Protein AF-A0A165EH84-F1 (afdb_monomer)

Organism: NCBI:txid1314785

pLDDT: mean 89.78, std 10.57, range [34.78, 98.5]

Sequence (155 aa):
MNCFIPTSHITTIRRGGSPYGEVVGSFEMGIATKKSAVTMAGRERLMDVVLNKAGNKANRVWQWKWHNNRELHLSWHCDSPVKYCYLAAQAGTPNASLLASFTPQPLAPRADGLPSPPSSLKVFPDGQWLFDDIVISTLILERKRLTPDPRRLFN

Structure (mmCIF, N/CA/C/O backbone):
data_AF-A0A165EH84-F1
#
_entry.id   AF-A0A165EH84-F1
#
loop_
_atom_site.group_PDB
_atom_site.id
_atom_site.type_symbol
_atom_site.label_atom_id
_atom_site.label_alt_id
_atom_site.label_comp_id
_atom_site.label_asym_id
_atom_site.label_entity_id
_atom_site.label_seq_id
_atom_site.pdbx_PDB_ins_code
_atom_site.Cartn_x
_atom_site.Cartn_y
_atom_site.Cartn_z
_atom_site.occupancy
_atom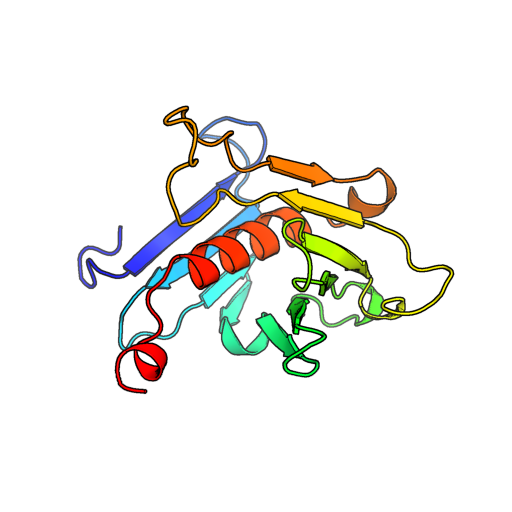_site.B_iso_or_equiv
_atom_site.auth_seq_id
_atom_site.auth_comp_id
_atom_site.auth_asym_id
_atom_site.auth_atom_id
_atom_site.pdbx_PDB_model_num
ATOM 1 N N . MET A 1 1 ? -14.152 7.714 11.080 1.00 74.12 1 MET A N 1
ATOM 2 C CA . MET A 1 1 ? -13.358 7.952 12.309 1.00 74.12 1 MET A CA 1
ATOM 3 C C . MET A 1 1 ? -13.817 6.956 13.360 1.00 74.12 1 MET A C 1
ATOM 5 O O . MET A 1 1 ? -15.013 6.696 13.401 1.00 74.12 1 MET A O 1
ATOM 9 N N . ASN A 1 2 ? -12.915 6.377 14.157 1.00 81.75 2 ASN A N 1
ATOM 10 C CA . ASN A 1 2 ? -13.328 5.563 15.301 1.00 81.75 2 ASN A CA 1
ATOM 11 C C . ASN A 1 2 ? -13.686 6.518 16.452 1.00 81.75 2 ASN A C 1
ATOM 13 O O . ASN A 1 2 ? -12.805 7.160 17.014 1.00 81.75 2 ASN A O 1
ATOM 17 N N . CYS A 1 3 ? -14.974 6.664 16.769 1.00 87.12 3 CYS A N 1
ATOM 18 C CA . CYS A 1 3 ? -15.430 7.616 17.789 1.00 87.12 3 CYS A CA 1
ATOM 19 C C . CYS A 1 3 ? -14.983 7.248 19.214 1.00 87.12 3 CYS A C 1
ATOM 21 O O . CYS A 1 3 ? -14.925 8.124 20.070 1.00 87.12 3 CYS A O 1
ATOM 23 N N . PHE A 1 4 ? -14.609 5.989 19.455 1.00 89.75 4 PHE A N 1
ATOM 24 C CA . PHE A 1 4 ? -14.076 5.527 20.740 1.00 89.75 4 PHE A CA 1
ATOM 25 C C . PHE A 1 4 ? -12.554 5.650 20.827 1.00 89.75 4 PHE A C 1
ATOM 27 O O . PHE A 1 4 ? -11.986 5.629 21.915 1.00 89.75 4 PHE A O 1
ATOM 34 N N . ILE A 1 5 ? -11.882 5.772 19.679 1.00 89.38 5 ILE A N 1
ATOM 35 C CA . ILE A 1 5 ? -10.432 5.921 19.582 1.00 89.38 5 ILE A CA 1
ATOM 36 C C . ILE A 1 5 ? -10.150 7.033 18.564 1.00 89.38 5 ILE A C 1
ATOM 38 O O . ILE A 1 5 ? -9.853 6.734 17.407 1.00 89.38 5 ILE A O 1
ATOM 42 N N . PRO A 1 6 ? -10.230 8.318 18.956 1.00 88.19 6 PRO A N 1
ATOM 43 C CA . PRO A 1 6 ? -10.105 9.443 18.022 1.00 88.19 6 PRO A CA 1
ATOM 44 C C . PRO A 1 6 ? -8.764 9.488 17.274 1.00 88.19 6 PRO A C 1
ATOM 46 O O . PRO A 1 6 ? -8.668 10.011 16.166 1.00 88.19 6 PRO A O 1
ATOM 49 N N . THR A 1 7 ? -7.722 8.893 17.856 1.00 88.69 7 THR A N 1
ATOM 50 C CA . THR A 1 7 ? -6.400 8.732 17.238 1.00 88.69 7 THR A CA 1
ATOM 51 C C . THR A 1 7 ? -6.357 7.622 16.180 1.00 88.69 7 THR A C 1
ATOM 53 O O . THR A 1 7 ? -5.351 7.485 15.482 1.00 88.69 7 THR A O 1
ATOM 56 N N . SER A 1 8 ? -7.434 6.844 16.026 1.00 90.12 8 SER A N 1
ATOM 57 C CA . SER A 1 8 ? -7.605 5.767 15.052 1.00 90.12 8 SER A CA 1
ATOM 58 C C . SER A 1 8 ? -8.562 6.166 13.935 1.00 90.12 8 SER A C 1
ATOM 60 O O . SER A 1 8 ? -9.672 6.661 14.154 1.00 90.12 8 SER A O 1
ATOM 62 N N . HIS A 1 9 ? -8.128 5.934 12.698 1.00 91.25 9 HIS A N 1
ATOM 63 C CA . HIS A 1 9 ? -8.961 6.169 11.526 1.00 91.25 9 HIS A CA 1
ATOM 64 C C . HIS A 1 9 ? -9.059 4.902 10.697 1.00 91.25 9 HIS A C 1
ATOM 66 O O . HIS A 1 9 ? -8.075 4.184 10.513 1.00 91.25 9 HIS A O 1
ATOM 72 N N . ILE A 1 10 ? -10.263 4.689 10.178 1.00 93.81 10 ILE A N 1
ATOM 73 C CA . ILE A 1 10 ? -10.577 3.650 9.210 1.00 93.81 10 ILE A CA 1
ATOM 74 C C . ILE A 1 10 ? -10.575 4.316 7.839 1.00 93.81 10 ILE A C 1
ATOM 76 O O . ILE A 1 10 ? -11.323 5.272 7.619 1.00 93.81 10 ILE A O 1
ATOM 80 N N . THR A 1 11 ? -9.732 3.816 6.946 1.00 94.62 11 THR A N 1
ATOM 81 C CA . THR A 1 11 ? -9.691 4.219 5.541 1.00 94.62 11 THR A CA 1
ATOM 82 C C . THR A 1 11 ? -10.335 3.119 4.716 1.00 94.62 11 THR A C 1
ATOM 84 O O . THR A 1 11 ? -9.871 1.983 4.764 1.00 94.62 11 THR A O 1
ATOM 87 N N . THR A 1 12 ? -11.372 3.448 3.948 1.00 94.81 12 THR A N 1
ATOM 88 C CA . THR A 1 12 ? -12.044 2.517 3.029 1.00 94.81 12 THR A CA 1
ATOM 89 C C . THR A 1 12 ? -11.692 2.882 1.592 1.00 94.81 12 THR A C 1
ATOM 91 O O . THR A 1 12 ? -11.878 4.028 1.188 1.00 94.81 12 THR A O 1
ATOM 94 N N . ILE A 1 13 ? -11.199 1.912 0.823 1.00 94.31 13 ILE A N 1
ATOM 95 C CA . ILE A 1 13 ? -10.857 2.060 -0.592 1.00 94.31 13 ILE A CA 1
ATOM 96 C C . ILE A 1 13 ? -12.007 1.507 -1.442 1.00 94.31 13 ILE A C 1
ATOM 98 O O . ILE A 1 13 ? -12.450 0.372 -1.240 1.00 94.31 13 ILE A O 1
ATOM 102 N N . ARG A 1 14 ? -12.477 2.307 -2.407 1.00 93.38 14 ARG A N 1
ATOM 103 C CA . ARG A 1 14 ? -13.533 1.945 -3.365 1.00 93.38 14 ARG A CA 1
ATOM 104 C C . ARG A 1 14 ? -13.077 2.138 -4.813 1.00 93.38 14 ARG A C 1
ATOM 106 O O . ARG A 1 14 ? -12.326 3.069 -5.102 1.00 93.38 14 ARG A O 1
ATOM 113 N N . ARG A 1 15 ? -13.551 1.279 -5.720 1.00 90.25 15 ARG A N 1
ATOM 114 C CA . ARG A 1 15 ? -13.351 1.399 -7.179 1.00 90.25 15 ARG A CA 1
ATOM 115 C C . ARG A 1 15 ? -14.220 2.512 -7.777 1.00 90.25 15 ARG A C 1
ATOM 117 O O . ARG A 1 15 ? -15.237 2.892 -7.214 1.00 90.25 15 ARG A O 1
ATOM 124 N N . GLY A 1 16 ? -13.844 3.011 -8.955 1.00 84.25 16 GLY A N 1
ATOM 125 C CA . GLY A 1 16 ? -14.731 3.833 -9.793 1.00 84.25 16 GLY A CA 1
ATOM 126 C C . GLY A 1 16 ? -14.866 5.311 -9.411 1.00 84.25 16 GLY A C 1
ATOM 127 O O . GLY A 1 16 ? -15.817 5.949 -9.849 1.00 84.25 16 GLY A O 1
ATOM 128 N N . GLY A 1 17 ? -13.953 5.862 -8.599 1.00 79.94 17 GLY A N 1
ATOM 129 C CA . GLY A 1 17 ? -13.862 7.308 -8.326 1.00 79.94 17 GLY A CA 1
ATOM 130 C C . GLY A 1 17 ? -15.071 7.930 -7.615 1.00 79.94 17 GLY A C 1
ATOM 131 O O . GLY A 1 17 ? -15.125 9.145 -7.454 1.00 79.94 17 GLY A O 1
ATOM 132 N N . SER A 1 18 ? -16.035 7.116 -7.182 1.00 88.00 18 SER A N 1
ATOM 133 C CA . SER A 1 18 ? -17.267 7.551 -6.531 1.00 88.00 18 SER A CA 1
ATOM 134 C C . SER A 1 18 ? -17.415 6.889 -5.159 1.00 88.00 18 SER A C 1
ATOM 136 O O . SER A 1 18 ? -16.906 5.784 -4.938 1.00 88.00 18 SER A O 1
ATOM 138 N N . PRO A 1 19 ? -18.155 7.512 -4.226 1.00 84.69 19 PRO A N 1
ATOM 139 C CA . PRO A 1 19 ? -18.415 6.915 -2.918 1.00 84.69 19 PRO A CA 1
ATOM 140 C C . PRO A 1 19 ? -19.298 5.660 -2.989 1.00 84.69 19 PRO A C 1
ATOM 142 O O . PRO A 1 19 ? -19.385 4.931 -2.005 1.00 84.69 19 PRO A O 1
ATOM 145 N N . TYR A 1 20 ? -19.934 5.389 -4.132 1.00 89.75 20 TYR A N 1
ATOM 146 C CA . TYR A 1 20 ? -20.848 4.262 -4.325 1.00 89.75 20 TYR A CA 1
ATOM 147 C C . TYR A 1 20 ? -20.200 3.049 -4.995 1.00 89.75 20 TYR A C 1
ATOM 149 O O . TYR A 1 20 ? -20.828 1.996 -5.066 1.00 89.75 20 TYR A O 1
ATOM 157 N N . GLY A 1 21 ? -18.952 3.157 -5.454 1.00 89.12 21 GLY A N 1
ATOM 158 C CA . GLY A 1 21 ? -18.278 2.053 -6.133 1.00 89.12 21 GLY A CA 1
ATOM 159 C C . GLY A 1 21 ? -17.913 0.886 -5.215 1.00 89.12 21 GLY A C 1
ATOM 160 O O . GLY A 1 21 ? -17.944 1.006 -3.991 1.00 89.12 21 GLY A O 1
ATOM 161 N N . GLU A 1 22 ? -17.566 -0.254 -5.804 1.00 90.69 22 GLU A N 1
ATOM 162 C CA . GLU A 1 22 ? -17.245 -1.491 -5.083 1.00 90.69 22 GLU A CA 1
ATOM 163 C C . GLU A 1 22 ? -16.152 -1.284 -4.023 1.00 90.69 22 GLU A C 1
ATOM 165 O O . GLU A 1 22 ? -15.128 -0.650 -4.289 1.00 90.69 22 GLU A O 1
ATOM 170 N N . VAL A 1 23 ? -16.363 -1.827 -2.820 1.00 92.25 23 VAL A N 1
ATOM 171 C CA . VAL A 1 23 ? -15.363 -1.798 -1.746 1.00 92.25 23 VAL A CA 1
ATOM 172 C C . VAL A 1 23 ? -14.278 -2.824 -2.039 1.00 92.25 23 VAL A C 1
ATOM 174 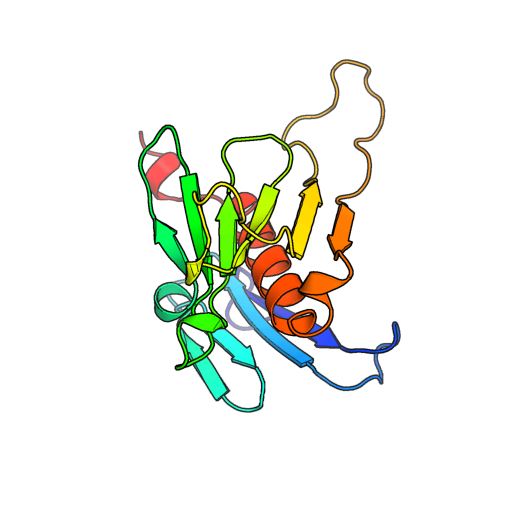O O . VAL A 1 23 ? -14.537 -4.021 -2.074 1.00 92.25 23 VAL A O 1
ATOM 177 N N . VAL A 1 24 ? -13.050 -2.340 -2.177 1.00 93.50 24 VAL A N 1
ATOM 178 C CA . VAL A 1 24 ? -11.871 -3.163 -2.472 1.00 93.50 24 VAL A CA 1
ATOM 179 C C . VAL A 1 24 ? -11.207 -3.650 -1.187 1.00 93.50 24 VAL A C 1
ATOM 181 O O . VAL A 1 24 ? -10.735 -4.781 -1.073 1.00 93.50 24 VAL A O 1
ATOM 184 N N . GLY A 1 25 ? -11.188 -2.776 -0.187 1.00 95.69 25 GLY A N 1
ATOM 185 C CA . GLY A 1 25 ? -10.621 -3.069 1.111 1.00 95.69 25 GLY A CA 1
ATOM 186 C C . GLY A 1 25 ? -10.690 -1.873 2.041 1.00 95.69 25 GLY A C 1
ATOM 187 O O . GLY A 1 25 ? -11.109 -0.775 1.668 1.00 95.69 25 GLY A O 1
ATOM 188 N N . SER A 1 26 ? -10.270 -2.091 3.272 1.00 96.88 26 SER A N 1
ATOM 189 C CA . SER A 1 26 ? -10.151 -1.054 4.281 1.00 96.88 26 SER A CA 1
ATOM 190 C C . SER A 1 26 ? -9.001 -1.360 5.223 1.00 96.88 26 SER A C 1
ATOM 192 O O . SER A 1 26 ? -8.536 -2.492 5.318 1.00 96.88 26 SER A O 1
ATOM 194 N N . PHE A 1 27 ? -8.514 -0.351 5.929 1.00 96.88 27 PHE A N 1
ATOM 195 C CA . PHE A 1 27 ? -7.565 -0.560 7.013 1.00 96.88 27 PHE A CA 1
ATOM 196 C C . PHE A 1 27 ? -7.830 0.412 8.154 1.00 96.88 27 PHE A C 1
ATOM 198 O O . PHE A 1 27 ? -8.237 1.555 7.932 1.00 96.88 27 PHE A O 1
ATOM 205 N N . GLU A 1 28 ? -7.576 -0.040 9.378 1.00 95.19 28 GLU A N 1
ATOM 206 C CA . GLU A 1 28 ? -7.643 0.779 10.584 1.00 95.19 28 GLU A CA 1
ATOM 207 C C . GLU A 1 28 ? -6.240 0.952 11.167 1.00 95.19 28 GLU A C 1
ATOM 209 O O . GLU A 1 28 ? -5.531 -0.022 11.431 1.00 95.19 28 GLU A O 1
ATOM 214 N N . MET A 1 29 ? -5.835 2.207 11.364 1.00 92.94 29 MET A N 1
ATOM 215 C CA . MET A 1 29 ? -4.529 2.562 11.918 1.00 92.94 29 MET A CA 1
ATOM 216 C C . MET A 1 29 ? -4.617 3.832 12.762 1.00 92.94 29 MET A C 1
ATOM 218 O O . MET A 1 29 ? -5.271 4.812 12.379 1.00 92.94 29 MET A O 1
ATOM 222 N N . GLY A 1 30 ? -3.862 3.861 13.857 1.00 88.56 30 GLY A N 1
ATOM 223 C CA . GLY A 1 30 ? -3.806 5.005 14.754 1.00 88.56 30 GLY A CA 1
ATOM 224 C C . GLY A 1 30 ? -2.747 4.885 15.835 1.00 88.56 30 GLY A C 1
ATOM 225 O O . GLY A 1 30 ? -2.096 3.851 15.977 1.00 88.56 30 GLY A O 1
ATOM 226 N N . ILE A 1 31 ? -2.610 5.953 16.618 1.00 86.75 31 ILE A N 1
ATOM 227 C CA . ILE A 1 31 ? -1.808 5.961 17.846 1.00 86.75 31 ILE A CA 1
ATOM 228 C C . ILE A 1 31 ? -2.702 5.427 18.969 1.00 86.75 31 ILE A C 1
ATOM 230 O O . ILE A 1 31 ? -3.362 6.192 19.671 1.00 86.75 31 ILE A O 1
ATOM 234 N N . ALA A 1 32 ? -2.808 4.104 19.066 1.00 85.12 32 ALA A N 1
ATOM 235 C CA . ALA A 1 32 ? -3.707 3.429 19.995 1.00 85.12 32 ALA A CA 1
ATOM 236 C C . ALA A 1 32 ? -3.134 2.083 20.453 1.00 85.12 32 ALA A C 1
ATOM 238 O O . ALA A 1 32 ? -2.281 1.498 19.789 1.00 85.12 32 ALA A O 1
ATOM 239 N N . THR A 1 33 ? -3.643 1.568 21.575 1.00 85.12 33 THR A N 1
ATOM 240 C CA . THR A 1 33 ? -3.354 0.204 22.051 1.00 85.12 33 THR A CA 1
ATOM 241 C C . THR A 1 33 ? -3.955 -0.865 21.139 1.00 85.12 33 THR A C 1
ATOM 243 O O . THR A 1 33 ? -3.385 -1.947 20.997 1.00 85.12 33 THR A O 1
ATOM 246 N N . LYS A 1 34 ? -5.088 -0.564 20.488 1.00 88.00 34 LYS A N 1
ATOM 247 C CA . LYS A 1 34 ? -5.693 -1.433 19.474 1.00 88.00 34 LYS A CA 1
ATOM 248 C C . LYS A 1 34 ? -4.708 -1.642 18.321 1.00 88.00 34 LYS A C 1
ATOM 250 O O . LYS A 1 34 ? -4.225 -0.682 17.721 1.00 88.00 34 LYS A O 1
ATOM 255 N N . LYS A 1 35 ? -4.439 -2.907 17.986 1.00 92.31 35 LYS A N 1
ATOM 256 C CA . LYS A 1 35 ? -3.576 -3.257 16.853 1.00 92.31 35 LYS A CA 1
ATOM 257 C C . LYS A 1 35 ? -4.199 -2.798 15.536 1.00 92.31 35 LYS A C 1
ATOM 259 O O . LYS A 1 35 ? -5.404 -2.908 15.335 1.00 92.31 35 LYS A O 1
ATOM 264 N N . SER A 1 36 ? -3.350 -2.316 14.632 1.00 94.94 36 SER A N 1
ATOM 265 C CA . SER A 1 36 ? -3.761 -1.982 13.269 1.00 94.94 36 SER A CA 1
ATOM 266 C C . SER A 1 36 ? -4.114 -3.239 12.474 1.00 94.94 36 SER A C 1
ATOM 268 O O . SER A 1 36 ? -3.446 -4.268 12.612 1.00 94.94 36 SER A O 1
ATOM 270 N N . ALA A 1 37 ? -5.113 -3.131 11.604 1.00 97.00 37 ALA A N 1
ATOM 271 C CA . ALA A 1 37 ? -5.610 -4.237 10.790 1.00 97.00 37 ALA A CA 1
ATOM 272 C C . ALA A 1 37 ? -5.936 -3.781 9.363 1.00 97.00 37 ALA A C 1
ATOM 274 O O . ALA A 1 37 ? -6.171 -2.594 9.119 1.00 97.00 37 ALA A O 1
ATOM 275 N N . VAL A 1 38 ? -5.933 -4.734 8.432 1.00 97.88 38 VAL A N 1
ATOM 276 C CA . VAL A 1 38 ? -6.346 -4.560 7.036 1.00 97.88 38 VAL A CA 1
ATOM 277 C C . VAL A 1 38 ? -7.397 -5.602 6.692 1.00 97.88 38 VAL A C 1
ATOM 279 O O . VAL A 1 38 ? -7.236 -6.776 7.024 1.00 97.88 38 VAL A O 1
ATOM 282 N N . THR A 1 39 ? -8.418 -5.178 5.963 1.00 97.69 39 THR A N 1
ATOM 283 C CA . THR A 1 39 ? -9.488 -6.018 5.445 1.00 97.69 39 THR A CA 1
ATOM 284 C C . THR A 1 39 ? -9.508 -5.939 3.925 1.00 97.69 39 THR A C 1
ATOM 286 O O . THR A 1 39 ? -9.665 -4.857 3.366 1.00 97.69 39 THR A O 1
ATOM 289 N N . MET A 1 40 ? -9.377 -7.074 3.242 1.00 95.75 40 MET A N 1
ATOM 290 C CA . MET A 1 40 ? -9.556 -7.193 1.786 1.00 95.75 40 MET A CA 1
ATOM 291 C C . MET A 1 40 ? -10.256 -8.512 1.469 1.00 95.75 40 MET A C 1
ATOM 293 O O . MET A 1 40 ? -10.081 -9.495 2.191 1.00 95.75 40 MET A O 1
ATOM 297 N N . ALA A 1 41 ? -11.052 -8.550 0.398 1.00 90.00 41 ALA A N 1
ATOM 298 C CA . ALA A 1 41 ? -11.758 -9.762 -0.042 1.00 90.00 41 ALA A CA 1
ATOM 299 C C . ALA A 1 41 ? -12.496 -10.504 1.103 1.00 90.00 41 ALA A C 1
ATOM 301 O O . ALA A 1 41 ? -12.434 -11.729 1.218 1.00 90.00 41 ALA A O 1
ATOM 302 N N . GLY A 1 42 ? -13.131 -9.749 2.008 1.00 91.12 42 GLY A N 1
ATOM 303 C CA . GLY A 1 42 ? -13.885 -10.286 3.149 1.00 91.12 42 GLY A CA 1
ATOM 304 C C . GLY A 1 42 ? -13.048 -10.901 4.278 1.00 91.12 42 GLY A C 1
ATOM 305 O O . GLY A 1 42 ? -13.613 -11.504 5.185 1.00 91.12 42 GLY A O 1
ATOM 306 N N . ARG A 1 43 ? -11.717 -10.772 4.252 1.00 96.00 43 ARG A N 1
ATOM 307 C CA . ARG A 1 43 ? -10.820 -11.286 5.297 1.00 96.00 43 ARG A CA 1
ATOM 308 C C . ARG A 1 43 ? -10.138 -10.133 6.004 1.00 96.00 43 ARG A C 1
ATOM 310 O O . ARG A 1 43 ? -9.640 -9.237 5.336 1.00 96.00 43 ARG A O 1
ATOM 317 N N . GLU A 1 44 ? -10.069 -10.193 7.327 1.00 97.00 44 GLU A N 1
ATOM 318 C CA . GLU A 1 44 ? -9.289 -9.266 8.148 1.00 97.00 44 GLU A CA 1
ATOM 319 C C . GLU A 1 44 ? -7.965 -9.919 8.558 1.00 97.00 44 GLU A C 1
ATOM 321 O O . GLU A 1 44 ? -7.909 -11.109 8.879 1.00 97.00 44 GLU A O 1
ATOM 326 N N . ARG A 1 45 ? -6.877 -9.147 8.529 1.00 97.56 45 ARG A N 1
ATOM 327 C CA . ARG A 1 45 ? -5.557 -9.569 9.003 1.00 97.56 45 ARG A CA 1
ATOM 328 C C . ARG A 1 45 ? -4.882 -8.446 9.774 1.00 97.56 45 ARG A C 1
ATOM 330 O O . ARG A 1 45 ? -5.045 -7.266 9.462 1.00 97.56 45 ARG A O 1
ATOM 337 N N . LEU A 1 46 ? -4.065 -8.823 10.754 1.00 97.19 46 LEU A N 1
ATOM 338 C CA . LEU A 1 46 ? -3.236 -7.862 11.474 1.00 97.19 46 LEU A CA 1
ATOM 339 C C . LEU A 1 46 ? -2.194 -7.235 10.540 1.00 97.19 46 LEU A C 1
ATOM 341 O O . LEU A 1 46 ? -1.581 -7.913 9.712 1.00 97.19 46 LEU A O 1
ATOM 345 N N . MET A 1 47 ? -1.971 -5.932 10.712 1.00 95.81 47 MET A N 1
ATOM 346 C CA . MET A 1 47 ? -1.039 -5.152 9.896 1.00 95.81 47 MET A CA 1
ATOM 347 C C . MET A 1 47 ? 0.406 -5.660 9.994 1.00 95.81 47 MET A C 1
ATOM 349 O O . MET A 1 47 ? 1.135 -5.646 9.007 1.00 95.81 47 MET A O 1
ATOM 353 N N . ASP A 1 48 ? 0.830 -6.092 11.183 1.00 93.25 48 ASP A N 1
ATOM 354 C CA . ASP A 1 48 ? 2.175 -6.624 11.440 1.00 93.25 48 ASP A CA 1
ATOM 355 C C . ASP A 1 48 ? 2.425 -7.967 10.737 1.00 93.25 48 ASP A C 1
ATOM 357 O O . ASP A 1 48 ? 3.555 -8.247 10.346 1.00 93.25 48 ASP A O 1
ATOM 361 N N . VAL A 1 49 ? 1.375 -8.755 10.498 1.00 95.06 49 VAL A N 1
ATOM 362 C CA . VAL A 1 49 ? 1.447 -10.005 9.731 1.00 95.06 49 VAL A CA 1
ATOM 363 C C . VAL A 1 49 ? 1.613 -9.724 8.238 1.00 95.06 49 VAL A C 1
ATOM 365 O O . VAL A 1 49 ? 2.440 -10.358 7.579 1.00 95.06 49 VAL A O 1
ATOM 368 N N . VAL A 1 50 ? 0.852 -8.770 7.692 1.00 96.75 50 VAL A N 1
ATOM 369 C CA . VAL A 1 50 ? 0.809 -8.521 6.239 1.00 96.75 50 VAL A CA 1
ATOM 370 C C . VAL A 1 50 ? 1.867 -7.536 5.751 1.00 96.75 50 VAL A C 1
ATOM 372 O O . VAL A 1 50 ? 2.272 -7.630 4.597 1.00 96.75 50 VAL A O 1
ATOM 375 N N . LEU A 1 51 ? 2.357 -6.620 6.592 1.00 96.12 51 LEU A N 1
ATOM 376 C CA . LEU A 1 51 ? 3.342 -5.609 6.204 1.00 96.12 51 LEU A CA 1
ATOM 377 C C . LEU A 1 51 ? 4.604 -5.693 7.067 1.00 96.12 51 LEU A C 1
ATOM 379 O O . LEU A 1 51 ? 4.691 -5.132 8.164 1.00 96.12 51 LEU A O 1
ATOM 383 N N . ASN A 1 52 ? 5.631 -6.330 6.512 1.00 93.44 52 ASN A N 1
ATOM 384 C CA . ASN A 1 52 ? 6.876 -6.612 7.216 1.00 93.44 52 ASN A CA 1
ATOM 385 C C . ASN A 1 52 ? 8.005 -5.704 6.744 1.00 93.44 52 ASN A C 1
ATOM 387 O O . ASN A 1 52 ? 8.189 -5.492 5.546 1.00 93.44 52 ASN A O 1
ATOM 391 N N . LYS A 1 53 ? 8.800 -5.198 7.687 1.00 90.69 53 LYS A N 1
ATOM 392 C CA . LYS A 1 53 ? 10.041 -4.499 7.353 1.00 90.69 53 LYS A CA 1
ATOM 393 C C . LYS A 1 53 ? 11.131 -5.534 7.100 1.00 90.69 53 LYS A C 1
ATOM 395 O O . LYS A 1 53 ? 11.346 -6.406 7.935 1.00 90.69 53 LYS A O 1
ATOM 400 N N . ALA A 1 54 ? 11.826 -5.407 5.982 1.00 85.94 54 ALA A N 1
ATOM 401 C CA . ALA A 1 54 ? 12.964 -6.230 5.608 1.00 85.94 54 ALA A CA 1
ATOM 402 C C . ALA A 1 54 ? 14.170 -5.348 5.242 1.00 85.94 54 ALA A C 1
ATOM 404 O O . ALA A 1 54 ? 14.063 -4.122 5.119 1.00 85.94 54 ALA A O 1
ATOM 405 N N . GLY A 1 55 ? 15.325 -5.991 5.074 1.00 78.81 55 GLY A N 1
ATOM 406 C CA . GLY A 1 55 ? 16.577 -5.323 4.728 1.00 78.81 55 GLY A CA 1
ATOM 407 C C . GLY A 1 55 ? 17.240 -4.596 5.902 1.00 78.81 55 GLY A C 1
ATOM 408 O O . GLY A 1 55 ? 16.860 -4.755 7.064 1.00 78.81 55 GLY A O 1
ATOM 409 N N . ASN A 1 56 ? 18.279 -3.819 5.599 1.00 76.88 56 ASN A N 1
ATOM 410 C CA . ASN A 1 56 ? 19.109 -3.124 6.587 1.00 76.88 56 ASN A CA 1
ATOM 411 C C . ASN A 1 56 ? 18.851 -1.600 6.570 1.00 76.88 56 ASN A C 1
ATOM 413 O O . ASN A 1 56 ? 17.904 -1.113 5.949 1.00 76.88 56 ASN A O 1
ATOM 417 N N . LYS A 1 57 ? 19.658 -0.814 7.301 1.00 71.00 57 LYS A N 1
ATOM 418 C CA . LYS A 1 57 ? 19.480 0.651 7.365 1.00 71.00 57 LYS A CA 1
ATOM 419 C C . LYS A 1 57 ? 19.623 1.337 5.997 1.00 71.00 57 LYS A C 1
ATOM 421 O O . LYS A 1 57 ? 18.937 2.344 5.806 1.00 71.00 57 LYS A O 1
ATOM 426 N N . ALA A 1 58 ? 20.466 0.797 5.112 1.00 73.12 58 ALA A N 1
ATOM 427 C CA . ALA A 1 58 ? 20.738 1.311 3.770 1.00 73.12 58 ALA A CA 1
ATOM 428 C C . ALA A 1 58 ? 19.682 0.853 2.748 1.00 73.12 58 ALA A C 1
ATOM 430 O O . ALA A 1 58 ? 19.192 1.665 1.976 1.00 73.12 58 ALA A O 1
ATOM 431 N N . ASN A 1 59 ? 19.243 -0.405 2.830 1.00 80.25 59 ASN A N 1
ATOM 432 C CA . ASN A 1 59 ? 18.270 -1.007 1.919 1.00 80.25 59 ASN A CA 1
ATOM 433 C C . ASN A 1 59 ? 16.955 -1.251 2.656 1.00 80.25 59 ASN A C 1
ATOM 435 O O . ASN A 1 59 ? 16.669 -2.363 3.107 1.00 80.25 59 ASN A O 1
ATOM 439 N N . ARG A 1 60 ? 16.167 -0.187 2.832 1.00 87.38 60 ARG A N 1
ATOM 440 C CA . ARG A 1 60 ? 14.881 -0.270 3.534 1.00 87.38 60 ARG A CA 1
ATOM 441 C C . ARG A 1 60 ? 13.821 -0.821 2.594 1.00 87.38 60 ARG A C 1
ATOM 443 O O . ARG A 1 60 ? 13.353 -0.105 1.713 1.00 87.38 60 ARG A O 1
ATOM 450 N N . VAL A 1 61 ? 13.405 -2.056 2.847 1.00 92.88 61 VAL A N 1
ATOM 451 C CA . VAL A 1 61 ? 12.378 -2.738 2.060 1.00 92.88 61 VAL A CA 1
ATOM 452 C C . VAL A 1 61 ? 11.156 -3.015 2.928 1.00 92.88 61 VAL A C 1
ATOM 454 O O . VAL A 1 61 ? 11.276 -3.409 4.089 1.00 92.88 61 VAL A O 1
ATOM 457 N N . TRP A 1 62 ? 9.967 -2.822 2.372 1.00 95.06 62 TRP A N 1
ATOM 458 C CA . TRP A 1 62 ? 8.713 -3.265 2.973 1.00 95.06 62 TRP A CA 1
ATOM 459 C C . TRP A 1 62 ? 8.093 -4.371 2.133 1.00 95.06 62 TRP A C 1
ATOM 461 O O . TRP A 1 62 ? 7.893 -4.204 0.937 1.00 95.06 62 TRP A O 1
ATOM 471 N N . GLN A 1 63 ? 7.773 -5.496 2.762 1.00 95.69 63 GLN A N 1
ATOM 472 C CA . GLN A 1 63 ? 7.141 -6.631 2.102 1.00 95.69 63 GLN A CA 1
ATOM 473 C C . GLN A 1 63 ? 5.654 -6.673 2.433 1.00 95.69 63 GLN A C 1
ATOM 475 O O . GLN A 1 63 ? 5.286 -6.772 3.607 1.00 95.69 63 GLN A O 1
ATOM 480 N N . TRP A 1 64 ? 4.825 -6.637 1.394 1.00 97.25 64 TRP A N 1
ATOM 481 C CA . TRP A 1 64 ? 3.382 -6.834 1.468 1.00 97.25 64 TRP A CA 1
ATOM 482 C C . TRP A 1 64 ? 3.044 -8.300 1.188 1.00 97.25 64 TRP A C 1
ATOM 484 O O . TRP A 1 64 ? 3.311 -8.815 0.102 1.00 97.25 64 TRP A O 1
ATOM 494 N N . LYS A 1 65 ? 2.475 -8.975 2.186 1.00 96.38 65 LYS A N 1
ATOM 495 C CA . LYS A 1 65 ? 2.220 -10.421 2.217 1.00 96.38 65 LYS A CA 1
ATOM 496 C C . LYS A 1 65 ? 0.747 -10.702 2.491 1.00 96.38 65 LYS A C 1
ATOM 498 O O . LYS A 1 65 ? 0.384 -11.292 3.509 1.00 96.38 65 LYS A O 1
ATOM 503 N N . TRP A 1 66 ? -0.113 -10.233 1.595 1.00 96.56 66 TRP A N 1
ATOM 504 C CA . TRP A 1 66 ? -1.549 -10.475 1.705 1.00 96.56 66 TRP A CA 1
ATOM 505 C C . TRP A 1 66 ? -1.935 -11.901 1.301 1.00 96.56 66 TRP A C 1
ATOM 507 O O . TRP A 1 66 ? -2.665 -12.591 2.009 1.00 96.56 66 TRP A O 1
ATOM 517 N N . HIS A 1 67 ? -1.409 -12.373 0.177 1.00 95.25 67 HIS A N 1
ATOM 518 C CA . HIS A 1 67 ? -1.761 -13.676 -0.381 1.00 95.25 67 HIS A CA 1
ATOM 519 C C . HIS A 1 67 ? -0.973 -14.815 0.274 1.00 95.25 67 HIS A C 1
ATOM 521 O O . HIS A 1 67 ? 0.126 -14.614 0.787 1.00 95.25 67 HIS A O 1
ATOM 527 N N . ASN A 1 68 ? -1.505 -16.039 0.243 1.00 92.56 68 ASN A N 1
ATOM 528 C CA . ASN A 1 68 ? -0.738 -17.218 0.6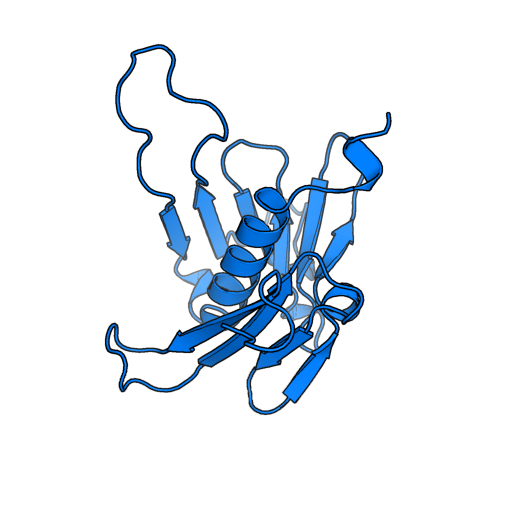75 1.00 92.56 68 ASN A CA 1
ATOM 529 C C . ASN A 1 68 ? 0.338 -17.591 -0.360 1.00 92.56 68 ASN A C 1
ATOM 531 O O . ASN A 1 68 ? 1.411 -18.067 0.004 1.00 92.56 68 ASN A O 1
ATOM 535 N N . ASN A 1 69 ? 0.061 -17.341 -1.644 1.00 93.88 69 ASN A N 1
ATOM 536 C CA . ASN A 1 69 ? 1.028 -17.513 -2.719 1.00 93.88 69 ASN A CA 1
ATOM 537 C C . ASN A 1 69 ? 2.093 -16.402 -2.654 1.00 93.88 69 ASN A C 1
ATOM 539 O O . ASN A 1 69 ? 1.768 -15.218 -2.751 1.00 93.88 69 ASN A O 1
ATOM 543 N N . ARG A 1 70 ? 3.361 -16.801 -2.499 1.00 90.00 70 ARG A N 1
ATOM 544 C CA . ARG A 1 70 ? 4.512 -15.891 -2.367 1.00 90.00 70 ARG A CA 1
ATOM 545 C C . ARG A 1 70 ? 4.833 -15.151 -3.665 1.00 90.00 70 ARG A C 1
ATOM 547 O O . ARG A 1 70 ? 5.376 -14.054 -3.597 1.00 90.00 70 ARG A O 1
ATOM 554 N N . GLU A 1 71 ? 4.432 -15.698 -4.811 1.00 90.31 71 GLU A N 1
ATOM 555 C CA . GLU A 1 71 ? 4.594 -15.054 -6.123 1.00 90.31 71 GLU A CA 1
ATOM 556 C C . GLU A 1 71 ? 3.741 -13.788 -6.271 1.00 90.31 71 GLU A C 1
ATOM 558 O O . GLU A 1 71 ? 3.986 -12.981 -7.157 1.00 90.31 71 GLU A O 1
ATOM 563 N N . LEU A 1 72 ? 2.753 -13.587 -5.393 1.00 94.19 72 LEU A N 1
ATOM 564 C CA . LEU A 1 72 ? 1.887 -12.401 -5.394 1.00 94.19 72 LEU A CA 1
ATOM 565 C C . LEU A 1 72 ? 2.303 -11.381 -4.322 1.00 94.19 72 LEU A C 1
ATOM 567 O O . LEU A 1 72 ? 1.603 -10.398 -4.086 1.00 94.19 72 LEU A O 1
ATOM 571 N N . HIS A 1 73 ? 3.394 -11.635 -3.592 1.00 95.62 73 HIS A N 1
ATOM 572 C CA . HIS A 1 73 ? 3.883 -10.708 -2.571 1.00 95.62 73 HIS A CA 1
ATOM 573 C C . HIS A 1 73 ? 4.562 -9.516 -3.240 1.00 95.62 73 HIS A C 1
ATOM 575 O O . HIS A 1 73 ? 5.282 -9.678 -4.223 1.00 95.62 73 HIS A O 1
ATOM 581 N N . LEU A 1 74 ? 4.383 -8.323 -2.673 1.00 97.31 74 LEU A N 1
ATOM 582 C CA . LEU A 1 74 ? 5.019 -7.105 -3.177 1.00 97.31 74 LEU A CA 1
ATOM 583 C C . LEU A 1 74 ? 6.228 -6.730 -2.321 1.00 97.31 74 LEU A C 1
ATOM 585 O O . LEU A 1 74 ? 6.227 -6.915 -1.101 1.00 97.31 74 LEU A O 1
ATOM 589 N N . SER A 1 75 ? 7.236 -6.144 -2.958 1.00 96.06 75 SER A N 1
ATOM 590 C CA . SER A 1 75 ? 8.417 -5.565 -2.326 1.00 96.06 75 SER A CA 1
ATOM 591 C C . SER A 1 75 ? 8.507 -4.081 -2.658 1.00 96.06 75 SER A C 1
ATOM 593 O O . SER A 1 75 ? 8.687 -3.706 -3.815 1.00 96.06 75 SER A O 1
ATOM 595 N N . TRP A 1 76 ? 8.400 -3.237 -1.636 1.00 96.69 76 TRP A N 1
ATOM 596 C CA . TRP A 1 76 ? 8.519 -1.787 -1.730 1.00 96.69 76 TRP A CA 1
ATOM 597 C C . TRP A 1 76 ? 9.900 -1.325 -1.276 1.00 96.69 76 TRP A C 1
ATOM 599 O O . TRP A 1 76 ? 10.213 -1.325 -0.084 1.00 96.69 76 TRP A O 1
ATOM 609 N N . HIS A 1 77 ? 10.707 -0.883 -2.230 1.00 94.25 77 HIS A N 1
ATOM 610 C CA . HIS A 1 77 ? 12.038 -0.327 -2.015 1.00 94.25 77 HIS A CA 1
ATOM 611 C C . HIS A 1 77 ? 11.912 1.158 -1.678 1.00 94.25 77 HIS A C 1
ATOM 613 O O . HIS A 1 77 ? 11.304 1.925 -2.427 1.00 94.25 77 HIS A O 1
ATOM 619 N N . CYS A 1 78 ? 12.403 1.548 -0.500 1.00 91.00 78 CYS A N 1
ATOM 620 C CA . CYS A 1 78 ? 12.108 2.840 0.127 1.00 91.00 78 CYS A CA 1
ATOM 621 C C . CYS A 1 78 ? 13.339 3.717 0.399 1.00 91.00 78 CYS A C 1
ATOM 623 O O . CYS A 1 78 ? 13.238 4.701 1.140 1.00 91.00 78 CYS A O 1
ATOM 625 N N . ASP A 1 79 ? 14.466 3.346 -0.186 1.00 86.69 79 ASP A N 1
ATOM 626 C CA . ASP A 1 79 ? 15.803 3.938 -0.109 1.00 86.69 79 ASP A CA 1
ATOM 627 C C . ASP A 1 79 ? 15.958 5.237 -0.925 1.00 86.69 79 ASP A C 1
ATOM 629 O O . ASP A 1 79 ? 16.743 6.102 -0.548 1.00 86.69 79 ASP A O 1
ATOM 633 N N . SER A 1 80 ? 15.136 5.440 -1.957 1.00 87.19 80 SER A N 1
ATOM 634 C CA . SER A 1 80 ? 15.065 6.675 -2.757 1.00 87.19 80 SER A CA 1
ATOM 635 C C . SER A 1 80 ? 13.875 7.558 -2.338 1.00 87.19 80 SER A C 1
ATOM 637 O O . SER A 1 80 ? 12.937 7.049 -1.714 1.00 87.19 80 SER A O 1
ATOM 639 N N . PRO A 1 81 ? 13.849 8.876 -2.643 1.00 89.88 81 PRO A N 1
ATOM 640 C CA . PRO A 1 81 ? 12.634 9.687 -2.528 1.00 89.88 81 PRO A CA 1
ATOM 641 C C . PRO A 1 81 ? 11.423 9.036 -3.207 1.00 89.88 81 PRO A C 1
ATOM 643 O O . PRO A 1 81 ? 10.344 9.006 -2.618 1.00 89.88 81 PRO A O 1
ATOM 646 N N . VAL A 1 82 ? 11.634 8.428 -4.378 1.00 95.00 82 VAL A N 1
ATOM 647 C CA . VAL A 1 82 ? 10.643 7.590 -5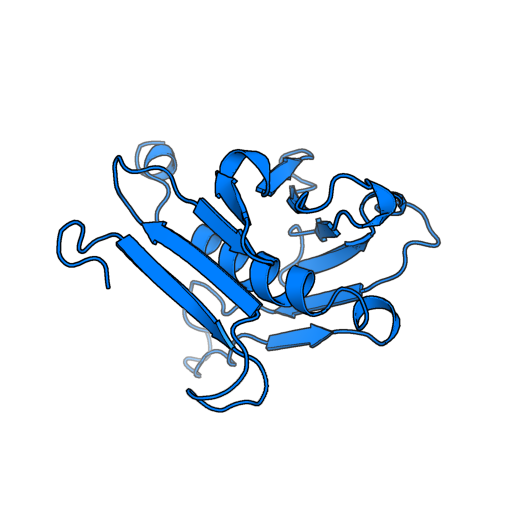.062 1.00 95.00 82 VAL A CA 1
ATOM 648 C C . VAL A 1 82 ? 10.681 6.181 -4.474 1.00 95.00 82 VAL A 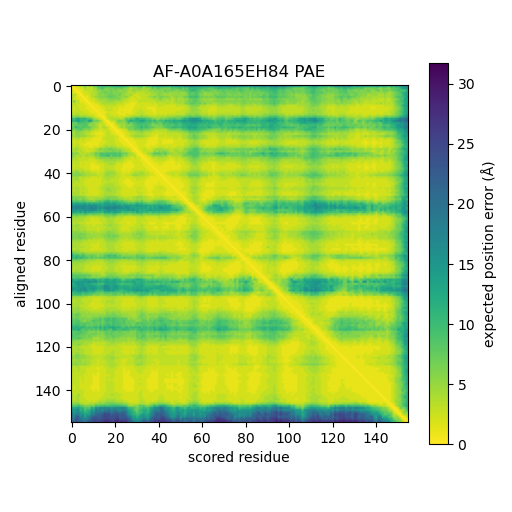C 1
ATOM 650 O O . VAL A 1 82 ? 11.749 5.609 -4.260 1.00 95.00 82 VAL A O 1
ATOM 653 N N . LYS A 1 83 ? 9.508 5.617 -4.197 1.00 96.00 83 LYS A N 1
ATOM 654 C CA . LYS A 1 83 ? 9.336 4.254 -3.692 1.00 96.00 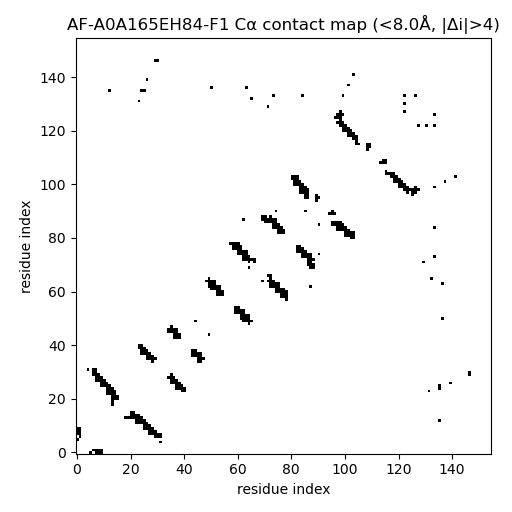83 LYS A CA 1
ATOM 655 C C . LYS A 1 83 ? 8.995 3.344 -4.858 1.00 96.00 83 LYS A C 1
ATOM 657 O O . LYS A 1 83 ? 8.025 3.608 -5.560 1.00 96.00 83 LYS A O 1
ATOM 662 N N . TYR A 1 84 ? 9.767 2.286 -5.061 1.00 96.62 84 TYR A N 1
ATOM 663 C CA . TYR A 1 84 ? 9.572 1.372 -6.188 1.00 96.62 84 TYR A CA 1
ATOM 664 C C . TYR A 1 84 ? 8.991 0.045 -5.714 1.00 96.62 84 TYR A C 1
ATOM 666 O O . TYR A 1 84 ? 9.438 -0.500 -4.706 1.00 96.62 84 TYR A O 1
ATOM 674 N N . CYS A 1 85 ? 7.993 -0.459 -6.435 1.00 97.50 85 CYS A N 1
ATOM 675 C CA . CYS A 1 85 ? 7.294 -1.701 -6.138 1.00 97.50 85 CYS A CA 1
ATOM 676 C C . CYS A 1 85 ? 7.658 -2.780 -7.156 1.00 97.50 85 CYS A C 1
ATOM 678 O O . CYS A 1 85 ? 7.516 -2.567 -8.360 1.00 97.50 85 CYS A O 1
ATOM 680 N N . TYR A 1 86 ? 8.055 -3.945 -6.660 1.00 96.44 86 TYR A N 1
ATOM 681 C CA . TYR A 1 86 ? 8.381 -5.128 -7.455 1.00 96.44 86 TYR A CA 1
ATOM 682 C C . TYR A 1 86 ? 7.652 -6.350 -6.901 1.00 96.44 86 TYR A C 1
ATOM 684 O O . TYR A 1 86 ? 7.212 -6.346 -5.747 1.00 96.44 86 TYR A O 1
ATOM 692 N N . LEU A 1 87 ? 7.599 -7.434 -7.675 1.00 94.62 87 LEU A N 1
ATOM 693 C CA . LEU A 1 87 ? 7.279 -8.748 -7.116 1.00 94.62 87 LEU A CA 1
ATOM 694 C C . LEU A 1 87 ? 8.375 -9.173 -6.137 1.00 94.62 87 LEU A C 1
ATOM 696 O O . LEU A 1 87 ? 9.563 -9.115 -6.450 1.00 94.62 87 LEU A O 1
ATOM 700 N N . ALA A 1 88 ? 7.986 -9.627 -4.948 1.00 89.38 88 ALA A N 1
ATOM 701 C CA . ALA A 1 88 ? 8.931 -9.998 -3.900 1.00 89.38 88 ALA A CA 1
ATOM 702 C C . ALA A 1 88 ? 9.822 -11.177 -4.306 1.00 89.38 88 ALA A C 1
ATOM 704 O O . ALA A 1 88 ? 10.994 -11.192 -3.943 1.00 89.38 88 ALA A O 1
ATOM 705 N N . ALA A 1 89 ? 9.289 -12.124 -5.083 1.00 86.12 89 ALA A N 1
ATOM 706 C CA . ALA A 1 89 ? 10.050 -13.250 -5.625 1.00 86.12 89 ALA A CA 1
ATOM 707 C C . ALA A 1 89 ? 11.160 -12.811 -6.600 1.00 86.12 89 ALA A C 1
ATOM 709 O O . ALA A 1 89 ? 12.166 -13.498 -6.740 1.00 86.12 89 ALA A O 1
ATOM 710 N N . GLN A 1 90 ? 10.999 -11.651 -7.240 1.00 83.81 90 GLN A N 1
ATOM 711 C CA . GLN A 1 90 ? 11.934 -11.126 -8.237 1.00 83.81 90 GLN A CA 1
ATOM 712 C C . GLN A 1 90 ? 12.789 -9.967 -7.707 1.00 83.81 90 GLN A C 1
ATOM 714 O O . GLN A 1 90 ? 13.698 -9.505 -8.397 1.00 83.81 90 GLN A O 1
ATOM 719 N N . ALA A 1 91 ? 12.507 -9.466 -6.504 1.00 76.75 91 ALA A N 1
ATOM 720 C CA . ALA A 1 91 ? 13.155 -8.281 -5.959 1.00 76.75 91 ALA A CA 1
ATOM 721 C C . ALA A 1 91 ? 14.679 -8.474 -5.850 1.00 76.75 91 ALA A C 1
ATOM 723 O O . ALA A 1 91 ? 15.156 -9.423 -5.232 1.00 76.75 91 ALA A O 1
ATOM 724 N N . GLY A 1 92 ? 15.447 -7.552 -6.441 1.00 73.31 92 GLY A N 1
ATOM 725 C CA . GLY A 1 92 ? 16.916 -7.608 -6.466 1.00 73.31 92 GLY A CA 1
ATOM 726 C C . GLY A 1 92 ? 17.512 -8.452 -7.596 1.00 73.31 92 GLY A C 1
ATOM 727 O O . GLY A 1 92 ? 18.733 -8.547 -7.693 1.00 73.31 92 GLY A O 1
ATOM 728 N N . THR A 1 93 ? 16.682 -9.035 -8.465 1.00 79.50 93 THR A N 1
ATOM 729 C CA . THR A 1 93 ? 17.144 -9.668 -9.707 1.00 79.50 93 THR A CA 1
ATOM 730 C C . THR A 1 93 ? 17.232 -8.634 -10.839 1.00 79.50 93 THR A C 1
ATOM 732 O O . THR A 1 93 ? 16.467 -7.667 -10.841 1.00 79.50 93 THR A O 1
ATOM 735 N N . PRO A 1 94 ? 18.125 -8.816 -11.830 1.00 77.06 94 PRO A N 1
ATOM 736 C CA . PRO A 1 94 ? 18.230 -7.899 -12.970 1.00 77.06 94 PRO A CA 1
ATOM 737 C C . PRO A 1 94 ? 16.959 -7.858 -13.837 1.00 77.06 94 PRO A C 1
ATOM 739 O O . PRO A 1 94 ? 16.721 -6.865 -14.513 1.00 77.06 94 PRO A O 1
ATOM 742 N N . ASN A 1 95 ? 16.122 -8.900 -13.771 1.00 79.88 95 ASN A N 1
ATOM 743 C CA . ASN A 1 95 ? 14.874 -9.023 -14.529 1.00 79.88 95 ASN A CA 1
ATOM 744 C C . ASN A 1 95 ? 13.630 -8.730 -13.669 1.00 79.88 95 ASN A C 1
ATOM 746 O O . ASN A 1 95 ? 12.536 -9.203 -13.977 1.00 79.88 95 ASN A O 1
ATOM 750 N N . ALA A 1 96 ? 13.788 -8.005 -12.559 1.00 86.19 96 A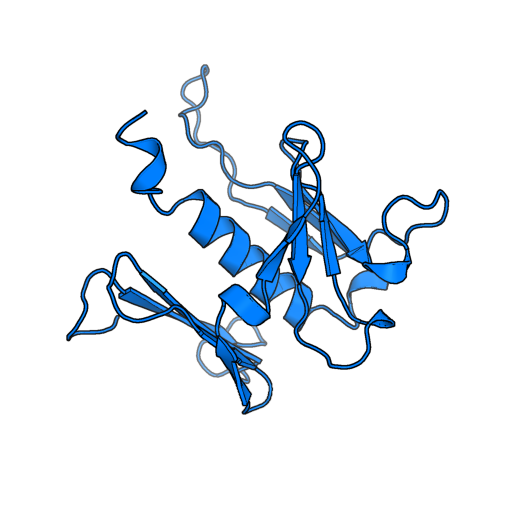LA A N 1
ATOM 751 C CA . ALA A 1 96 ? 12.672 -7.679 -11.681 1.00 86.19 96 ALA A CA 1
ATOM 752 C C . ALA A 1 96 ? 11.640 -6.807 -12.408 1.00 86.19 96 ALA A C 1
ATOM 754 O O . ALA A 1 96 ? 11.951 -5.701 -12.852 1.00 86.19 96 ALA A O 1
ATOM 755 N N . SER A 1 97 ? 10.395 -7.282 -12.483 1.00 87.62 97 SER A N 1
ATOM 756 C CA . SER A 1 97 ? 9.312 -6.516 -13.106 1.00 87.62 97 SER A CA 1
ATOM 757 C C . SER A 1 97 ? 8.905 -5.354 -12.198 1.00 87.62 97 SER A C 1
ATOM 759 O O . SER A 1 97 ? 8.505 -5.562 -11.047 1.00 87.62 97 SER A O 1
ATOM 761 N N . LEU A 1 98 ? 9.029 -4.122 -12.699 1.00 95.25 98 LEU A N 1
ATOM 762 C CA . LEU A 1 98 ? 8.612 -2.915 -11.985 1.00 95.25 98 LEU A CA 1
ATOM 763 C C . LEU A 1 98 ? 7.091 -2.761 -12.085 1.00 95.25 98 LEU A C 1
ATOM 765 O O . LEU A 1 98 ? 6.553 -2.465 -13.148 1.00 95.25 98 LEU A O 1
ATOM 769 N N . LEU A 1 99 ? 6.399 -2.918 -10.960 1.00 97.81 99 LEU A N 1
ATOM 770 C CA . LEU A 1 99 ? 4.935 -2.927 -10.911 1.00 97.81 99 LEU A CA 1
ATOM 771 C C . LEU A 1 99 ? 4.349 -1.538 -10.674 1.00 97.81 99 LEU A C 1
ATOM 773 O O . LEU A 1 99 ? 3.323 -1.177 -11.250 1.00 97.81 99 LEU A O 1
ATOM 777 N N . ALA A 1 100 ? 4.992 -0.746 -9.815 1.00 98.50 100 ALA A N 1
ATOM 778 C CA . ALA A 1 100 ? 4.547 0.604 -9.489 1.00 98.50 100 ALA A CA 1
ATOM 779 C C . ALA A 1 100 ? 5.686 1.487 -8.973 1.00 98.50 100 ALA A C 1
ATOM 781 O O . ALA A 1 100 ? 6.708 1.006 -8.481 1.00 98.50 100 ALA A O 1
ATOM 782 N N . SER A 1 101 ? 5.476 2.798 -9.036 1.00 98.25 101 SER A N 1
ATOM 783 C CA . SER A 1 101 ? 6.302 3.796 -8.362 1.00 98.25 101 SER A CA 1
ATOM 784 C C . SER A 1 101 ? 5.420 4.771 -7.592 1.00 98.25 101 SER A C 1
ATOM 786 O O . SER A 1 101 ? 4.433 5.268 -8.135 1.00 98.25 101 SER A O 1
ATOM 788 N N . PHE A 1 102 ? 5.798 5.086 -6.360 1.00 98.38 102 PHE A N 1
ATOM 789 C CA . PHE A 1 102 ? 5.112 6.053 -5.518 1.00 98.38 102 PHE A CA 1
ATOM 790 C C . PHE A 1 102 ? 6.050 7.189 -5.115 1.00 98.38 102 PHE A C 1
ATOM 792 O O . PHE A 1 102 ? 7.107 6.961 -4.529 1.00 98.38 102 PHE A O 1
ATOM 799 N N . THR A 1 103 ? 5.639 8.419 -5.393 1.00 97.31 103 THR A N 1
ATOM 800 C CA . THR A 1 103 ? 6.345 9.637 -4.998 1.00 97.31 103 THR A CA 1
ATOM 801 C C . THR A 1 103 ? 5.557 10.300 -3.869 1.00 97.31 103 THR A C 1
ATOM 803 O O . THR A 1 103 ? 4.529 10.920 -4.147 1.00 97.31 103 THR A O 1
ATOM 806 N N . PRO A 1 104 ? 5.984 10.159 -2.601 1.00 95.62 104 PRO A N 1
ATOM 807 C CA . PRO A 1 104 ? 5.332 10.810 -1.475 1.00 95.62 104 PRO A CA 1
ATOM 808 C C . PRO A 1 104 ? 5.644 12.306 -1.429 1.00 95.62 104 PRO A C 1
ATOM 810 O O . PRO A 1 104 ? 6.697 12.756 -1.885 1.00 95.62 104 PRO A O 1
ATOM 813 N N . GLN A 1 105 ? 4.778 13.065 -0.764 1.00 92.75 105 GLN A N 1
ATOM 814 C CA . GLN A 1 105 ? 5.083 14.441 -0.394 1.00 92.75 105 GLN A CA 1
ATOM 815 C C . GLN A 1 105 ? 6.272 14.523 0.583 1.00 92.75 105 GLN A C 1
ATOM 817 O O . GLN A 1 105 ? 6.334 13.752 1.555 1.00 92.75 105 GLN A O 1
ATOM 822 N N . PRO A 1 106 ? 7.207 15.472 0.379 1.00 90.19 106 PRO A N 1
ATOM 823 C CA . PRO A 1 106 ? 8.246 15.779 1.357 1.00 90.19 106 PRO A CA 1
ATOM 824 C C . PRO A 1 106 ? 7.653 16.110 2.735 1.00 90.19 106 PRO A C 1
ATOM 826 O O . PRO A 1 106 ? 6.591 16.719 2.826 1.00 90.19 106 PRO A O 1
ATOM 829 N N . LEU A 1 107 ? 8.344 15.717 3.812 1.00 88.12 107 LEU A N 1
ATOM 830 C CA . LEU A 1 107 ? 7.928 16.049 5.189 1.00 88.12 107 LEU A CA 1
ATOM 831 C C . LEU A 1 107 ? 8.201 17.509 5.558 1.00 88.12 107 LEU A C 1
ATOM 833 O O . LEU A 1 107 ? 7.587 18.030 6.482 1.00 88.12 107 LEU A O 1
ATOM 837 N N . ALA A 1 108 ? 9.151 18.136 4.868 1.00 87.75 108 ALA A N 1
ATOM 838 C CA . ALA A 1 108 ? 9.511 19.527 5.063 1.00 87.75 108 ALA A CA 1
ATOM 839 C C . ALA A 1 108 ? 8.974 20.372 3.898 1.00 87.75 108 ALA A C 1
ATOM 841 O O . ALA A 1 108 ? 8.903 19.869 2.769 1.00 87.75 108 ALA A O 1
ATOM 842 N N . PRO A 1 109 ? 8.631 21.647 4.146 1.00 88.12 109 PRO A N 1
ATOM 843 C CA . PRO A 1 109 ? 8.360 22.605 3.084 1.00 88.12 109 PRO A CA 1
ATOM 844 C C . PRO A 1 109 ? 9.525 22.697 2.097 1.00 88.12 109 PRO A C 1
ATOM 846 O O . PRO A 1 109 ? 10.686 22.466 2.450 1.00 88.12 109 PRO A O 1
ATOM 849 N N . ARG A 1 110 ? 9.218 23.053 0.850 1.00 87.12 110 ARG A N 1
ATOM 850 C CA . ARG A 1 110 ? 10.250 23.296 -0.157 1.00 87.12 110 ARG A CA 1
ATOM 851 C C . ARG A 1 110 ? 11.046 24.550 0.199 1.00 87.12 110 ARG A C 1
ATOM 853 O O . ARG A 1 110 ? 10.487 25.527 0.693 1.00 87.12 110 ARG A O 1
ATOM 860 N N . ALA A 1 111 ? 12.343 24.531 -0.102 1.00 89.06 111 ALA A N 1
ATOM 861 C CA . ALA A 1 111 ? 13.237 25.662 0.153 1.00 89.06 111 ALA A CA 1
ATOM 862 C C . ALA A 1 111 ? 12.863 26.920 -0.653 1.00 89.06 111 ALA A C 1
ATOM 864 O O . ALA A 1 111 ? 13.148 28.030 -0.222 1.00 89.06 111 ALA A O 1
ATOM 865 N N . ASP A 1 112 ? 12.203 26.748 -1.800 1.00 91.62 112 ASP A N 1
ATOM 866 C CA . ASP A 1 112 ? 11.722 27.833 -2.661 1.00 91.62 112 ASP A CA 1
ATOM 867 C C . ASP A 1 112 ? 10.370 28.425 -2.216 1.00 91.62 112 ASP A C 1
ATOM 869 O O . ASP A 1 112 ? 9.845 29.318 -2.877 1.00 91.62 112 ASP A O 1
ATOM 873 N N . GLY A 1 113 ? 9.785 27.931 -1.117 1.00 90.56 113 GLY A N 1
ATOM 874 C CA . GLY A 1 113 ? 8.505 28.406 -0.586 1.00 90.56 113 GLY A CA 1
ATOM 875 C C . GLY A 1 113 ? 7.275 27.991 -1.400 1.00 90.56 113 GLY A C 1
ATOM 876 O O . GLY A 1 113 ? 6.155 28.324 -1.014 1.00 90.56 113 GLY A O 1
ATOM 877 N N . LEU A 1 114 ? 7.442 27.247 -2.500 1.00 91.06 114 LEU A N 1
ATOM 878 C CA . LEU A 1 114 ? 6.316 26.773 -3.299 1.00 91.06 114 LEU A CA 1
ATOM 879 C C . LEU A 1 114 ? 5.637 25.561 -2.642 1.00 91.06 114 LEU A C 1
ATOM 881 O O . LEU A 1 114 ? 6.287 24.786 -1.932 1.00 91.06 114 LEU A O 1
ATOM 885 N N . PRO A 1 115 ? 4.339 25.323 -2.913 1.00 89.31 115 PRO A N 1
ATOM 886 C CA . PRO A 1 115 ? 3.676 24.102 -2.482 1.00 89.31 115 PRO A CA 1
ATOM 887 C C . PRO A 1 115 ? 4.388 22.852 -3.012 1.00 89.31 115 PRO A C 1
ATOM 889 O O . PRO A 1 115 ? 4.822 22.780 -4.171 1.00 89.31 115 PRO A O 1
ATOM 892 N N . SER A 1 116 ? 4.498 21.840 -2.154 1.00 90.12 116 SER A N 1
ATOM 893 C CA . SER A 1 116 ? 4.946 20.515 -2.575 1.00 90.12 116 SER A CA 1
ATOM 894 C C . SER A 1 116 ? 3.927 19.908 -3.543 1.00 90.12 116 SER A C 1
ATOM 896 O O . SER A 1 116 ? 2.723 19.997 -3.282 1.00 90.12 116 SER A O 1
ATOM 898 N N . PRO A 1 117 ? 4.370 19.262 -4.638 1.00 89.50 117 PRO A N 1
ATOM 899 C CA . PRO A 1 117 ? 3.454 18.553 -5.526 1.00 89.50 117 PRO A CA 1
ATOM 900 C C . PRO A 1 117 ? 2.677 17.482 -4.741 1.00 89.50 117 PRO A C 1
ATOM 902 O O . PRO A 1 117 ? 3.187 16.976 -3.738 1.00 89.50 117 PRO A O 1
ATOM 905 N N . PRO A 1 118 ? 1.444 17.133 -5.144 1.00 91.50 118 PRO A N 1
ATOM 906 C CA . PRO A 1 118 ? 0.693 16.061 -4.499 1.00 91.50 118 PRO A CA 1
ATOM 907 C C . PRO A 1 118 ? 1.443 14.729 -4.592 1.00 91.50 118 PRO A C 1
ATOM 909 O O . PRO A 1 118 ? 2.186 14.485 -5.547 1.00 91.50 118 PRO A O 1
ATOM 912 N N . SER A 1 119 ? 1.226 13.853 -3.609 1.00 94.94 119 SER A N 1
ATOM 913 C CA . SER A 1 119 ? 1.732 12.482 -3.680 1.00 94.94 119 SER A CA 1
ATOM 914 C C . SER A 1 119 ? 1.173 11.792 -4.928 1.00 94.94 119 SER A C 1
ATOM 916 O O . SER A 1 119 ? -0.009 11.936 -5.238 1.00 94.94 119 SER A O 1
ATOM 918 N N . SER A 1 120 ? 2.007 11.034 -5.637 1.00 97.12 120 SER A N 1
ATOM 919 C CA . SER A 1 120 ? 1.631 10.408 -6.908 1.00 97.12 120 SER A CA 1
ATOM 920 C C . SER A 1 120 ? 1.977 8.926 -6.920 1.00 97.12 120 SER A C 1
ATOM 922 O O . SER A 1 120 ? 3.104 8.547 -6.607 1.00 97.12 120 SER A O 1
ATOM 924 N N . LEU A 1 121 ? 1.005 8.090 -7.286 1.00 98.12 121 LEU A N 1
ATOM 925 C CA . LEU A 1 121 ? 1.175 6.657 -7.510 1.00 98.12 121 LEU A CA 1
ATOM 926 C C . LEU A 1 121 ? 1.019 6.374 -9.005 1.00 98.12 121 LEU A C 1
ATOM 928 O O . LEU A 1 121 ? -0.035 6.628 -9.583 1.00 98.12 121 LEU A O 1
ATOM 932 N N . LYS A 1 122 ? 2.057 5.806 -9.615 1.00 98.31 122 LYS A N 1
ATOM 933 C CA . LYS A 1 122 ? 2.030 5.296 -10.986 1.00 98.31 122 LYS A CA 1
ATOM 934 C C . LYS A 1 122 ? 2.061 3.775 -10.946 1.00 98.31 122 LYS A C 1
ATOM 936 O O . LYS A 1 122 ? 3.008 3.206 -10.411 1.00 98.31 122 LYS A O 1
ATOM 941 N N . VAL A 1 123 ? 1.055 3.134 -11.532 1.00 98.31 123 VAL A N 1
ATOM 942 C CA . VAL A 1 123 ? 1.005 1.676 -11.712 1.00 98.31 123 VAL A CA 1
ATOM 943 C C . VAL A 1 123 ? 1.354 1.359 -13.162 1.00 98.31 123 VAL A C 1
ATOM 945 O O . VAL A 1 123 ? 0.754 1.915 -14.083 1.00 98.31 123 VAL A O 1
ATOM 948 N N . PHE A 1 124 ? 2.359 0.513 -13.367 1.00 97.81 124 PHE A N 1
ATOM 949 C CA . PHE A 1 124 ? 2.809 0.082 -14.691 1.00 97.81 124 PHE A CA 1
ATOM 950 C C . PHE A 1 124 ? 1.921 -1.059 -15.218 1.00 97.81 124 PHE A C 1
ATOM 952 O O . PHE A 1 124 ? 1.181 -1.652 -14.430 1.00 97.81 124 PHE A O 1
ATOM 959 N N . PRO A 1 125 ? 1.957 -1.378 -16.528 1.00 97.38 125 PRO A N 1
ATOM 960 C CA . PRO A 1 125 ? 1.135 -2.446 -17.107 1.00 97.38 125 PRO A CA 1
ATOM 961 C C . PRO A 1 125 ? 1.229 -3.776 -16.343 1.00 97.38 125 PRO A C 1
ATOM 963 O O . PRO A 1 125 ? 0.202 -4.340 -15.971 1.00 97.38 125 PRO A O 1
ATOM 966 N N . ASP A 1 126 ? 2.443 -4.196 -15.984 1.00 95.19 126 ASP A N 1
ATOM 967 C CA . ASP A 1 126 ? 2.685 -5.443 -15.246 1.00 95.19 126 ASP A CA 1
ATOM 968 C C . ASP A 1 126 ? 2.133 -5.422 -13.814 1.00 95.19 126 ASP A C 1
ATOM 970 O O . ASP A 1 126 ? 1.963 -6.472 -13.207 1.00 95.19 126 ASP A O 1
ATOM 974 N N . GLY A 1 127 ? 1.830 -4.245 -13.258 1.00 96.75 127 GLY A N 1
ATOM 975 C CA . GLY A 1 127 ? 1.223 -4.092 -11.935 1.00 96.75 127 GLY A CA 1
ATOM 976 C C . GLY A 1 127 ? -0.307 -4.118 -11.935 1.00 96.75 127 GLY A C 1
ATOM 977 O O . GLY A 1 127 ? -0.903 -4.201 -10.865 1.00 96.75 127 GLY A O 1
ATOM 978 N N . GLN A 1 128 ? -0.965 -4.054 -13.099 1.00 96.00 128 GLN A N 1
ATOM 979 C CA . GLN A 1 128 ? -2.423 -3.867 -13.181 1.00 96.00 128 GLN A CA 1
ATOM 980 C C . GLN A 1 128 ? -3.224 -5.011 -12.549 1.00 96.00 128 GLN A C 1
ATOM 982 O O . GLN A 1 128 ? -4.271 -4.789 -11.948 1.00 96.00 128 GLN A O 1
ATOM 987 N N . TRP A 1 129 ? -2.724 -6.241 -12.627 1.00 95.12 129 TRP A N 1
ATOM 988 C CA . TRP A 1 129 ? -3.396 -7.399 -12.036 1.00 95.12 129 TRP A CA 1
ATOM 989 C C . TRP A 1 129 ? -3.262 -7.457 -10.499 1.00 95.12 129 TRP A C 1
ATOM 991 O O . TRP A 1 129 ? -4.059 -8.128 -9.851 1.00 95.12 129 TRP A O 1
ATOM 1001 N N . LEU A 1 130 ? -2.317 -6.707 -9.911 1.00 96.44 130 LEU A N 1
ATOM 1002 C CA . LEU A 1 130 ? -2.151 -6.499 -8.461 1.00 96.44 130 LEU A CA 1
ATOM 1003 C C . LEU A 1 130 ? -2.560 -5.086 -8.021 1.00 96.44 130 LEU A C 1
ATOM 1005 O O . LEU A 1 130 ? -2.124 -4.610 -6.971 1.00 96.44 130 LEU A O 1
ATOM 1009 N N . PHE A 1 131 ? -3.376 -4.388 -8.813 1.00 96.12 131 PHE A N 1
ATOM 1010 C CA . PHE A 1 131 ? -3.692 -2.978 -8.583 1.00 96.12 131 PHE A CA 1
ATOM 1011 C C . PHE A 1 131 ? -4.200 -2.703 -7.159 1.00 96.12 131 PHE A C 1
ATOM 1013 O O . PHE A 1 131 ? -3.732 -1.775 -6.499 1.00 96.12 131 PHE A O 1
ATOM 1020 N N . ASP A 1 132 ? -5.100 -3.547 -6.656 1.00 95.88 132 ASP A N 1
ATOM 1021 C CA . ASP A 1 132 ? -5.695 -3.393 -5.327 1.00 95.88 132 ASP A CA 1
ATOM 1022 C C . ASP A 1 132 ? -4.654 -3.542 -4.209 1.00 95.88 132 ASP A C 1
ATOM 1024 O O . ASP A 1 132 ? -4.578 -2.701 -3.310 1.00 95.88 132 ASP A O 1
ATOM 1028 N N . ASP A 1 133 ? -3.798 -4.565 -4.299 1.00 97.50 133 ASP A N 1
ATOM 1029 C CA . ASP A 1 133 ? -2.677 -4.776 -3.381 1.00 97.50 133 ASP A CA 1
ATOM 1030 C C . ASP A 1 133 ? -1.701 -3.591 -3.405 1.00 97.50 133 ASP A C 1
ATOM 1032 O O . ASP A 1 133 ? -1.252 -3.125 -2.354 1.00 97.50 133 ASP A O 1
ATOM 1036 N N . ILE A 1 134 ? -1.391 -3.061 -4.592 1.00 98.19 134 ILE A N 1
ATOM 1037 C CA . ILE A 1 134 ? -0.490 -1.916 -4.770 1.00 98.19 134 ILE A CA 1
ATOM 1038 C C . ILE A 1 134 ? -1.082 -0.664 -4.122 1.00 98.19 134 ILE A C 1
ATOM 1040 O O . ILE A 1 134 ? -0.398 -0.006 -3.336 1.00 98.19 134 ILE A O 1
ATOM 1044 N N . VAL A 1 135 ? -2.344 -0.336 -4.401 1.00 97.12 135 VAL A N 1
ATOM 1045 C CA . VAL A 1 135 ? -3.004 0.853 -3.842 1.00 97.12 135 VAL A CA 1
ATOM 1046 C C . VAL A 1 135 ? -3.075 0.761 -2.321 1.00 97.12 135 VAL A C 1
ATOM 1048 O O . VAL A 1 135 ? -2.665 1.692 -1.622 1.00 97.12 135 VAL A O 1
ATOM 1051 N N . ILE A 1 136 ? -3.544 -0.369 -1.792 1.00 97.38 136 ILE A N 1
ATOM 1052 C CA . ILE A 1 136 ? -3.733 -0.548 -0.351 1.00 97.38 136 ILE A CA 1
ATOM 1053 C C . ILE A 1 136 ? -2.389 -0.520 0.376 1.00 97.38 136 ILE A C 1
ATOM 1055 O O . ILE A 1 136 ? -2.229 0.235 1.339 1.00 97.38 136 ILE A O 1
ATOM 1059 N 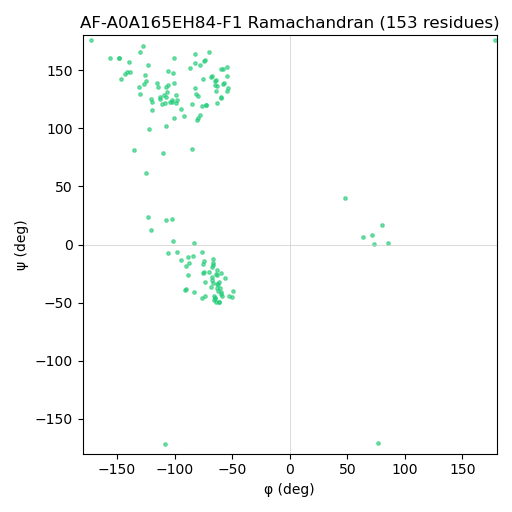N . SER A 1 137 ? -1.394 -1.266 -0.109 1.00 97.94 137 SER A N 1
ATOM 1060 C CA . SER A 1 137 ? -0.062 -1.272 0.503 1.00 97.94 137 SER A CA 1
ATOM 1061 C C . SER A 1 137 ? 0.616 0.103 0.444 1.00 97.94 137 SER A C 1
ATOM 1063 O O . SER A 1 137 ? 1.223 0.513 1.434 1.00 97.94 137 SER A O 1
ATOM 1065 N N . THR A 1 138 ? 0.448 0.863 -0.646 1.00 97.81 138 THR A N 1
ATOM 1066 C CA . THR A 1 138 ? 0.973 2.236 -0.770 1.00 97.81 138 THR A CA 1
ATOM 1067 C C . THR A 1 138 ? 0.366 3.168 0.277 1.00 97.81 138 THR A C 1
ATOM 1069 O O . THR A 1 138 ? 1.094 3.870 0.981 1.00 97.81 138 THR A O 1
ATOM 1072 N N . LEU A 1 139 ? -0.964 3.165 0.419 1.00 96.75 139 LEU A N 1
ATOM 1073 C CA . LEU A 1 139 ? -1.668 4.026 1.375 1.00 96.75 139 LEU A CA 1
ATOM 1074 C C . LEU A 1 139 ? -1.270 3.717 2.821 1.00 96.75 139 LEU A C 1
ATOM 1076 O O . LEU A 1 139 ? -1.069 4.628 3.628 1.00 96.75 139 LEU A O 1
ATOM 1080 N N . ILE A 1 140 ? -1.116 2.434 3.142 1.00 96.69 140 ILE A N 1
ATOM 1081 C CA . ILE A 1 140 ? -0.649 1.984 4.453 1.00 96.69 140 ILE A CA 1
ATOM 1082 C C . ILE A 1 140 ? 0.790 2.446 4.700 1.00 96.69 140 ILE A C 1
ATOM 1084 O O . ILE A 1 140 ? 1.091 2.958 5.782 1.00 96.69 140 ILE A O 1
ATOM 1088 N N . LEU A 1 141 ? 1.685 2.278 3.721 1.00 95.62 141 LEU A N 1
ATOM 1089 C CA . LEU A 1 141 ? 3.078 2.716 3.829 1.00 95.62 141 LEU A CA 1
ATOM 1090 C C . LEU A 1 141 ? 3.179 4.216 4.074 1.00 95.62 141 LEU A C 1
ATOM 1092 O O . LEU A 1 141 ? 3.926 4.643 4.957 1.00 95.62 141 LEU A O 1
ATOM 1096 N N . GLU A 1 142 ? 2.400 5.002 3.340 1.00 95.12 142 GLU A N 1
ATOM 1097 C CA . GLU A 1 142 ? 2.384 6.448 3.494 1.00 95.12 142 GLU A CA 1
ATOM 1098 C C . GLU A 1 142 ? 1.840 6.861 4.861 1.00 95.12 142 GLU A C 1
ATOM 1100 O O . GLU A 1 142 ? 2.463 7.652 5.571 1.00 95.12 142 GLU A O 1
ATOM 1105 N N . ARG A 1 143 ? 0.740 6.247 5.308 1.00 92.94 143 ARG A N 1
ATOM 1106 C CA . ARG A 1 143 ? 0.209 6.499 6.650 1.00 92.94 143 ARG A CA 1
ATOM 1107 C C . ARG A 1 143 ? 1.224 6.144 7.731 1.00 92.94 143 ARG A C 1
ATOM 1109 O O . ARG A 1 143 ? 1.383 6.897 8.688 1.00 92.94 143 ARG A O 1
ATOM 1116 N N . LYS A 1 144 ? 1.953 5.037 7.576 1.00 91.62 144 LYS A N 1
ATOM 1117 C CA . LYS A 1 144 ? 3.011 4.623 8.507 1.00 91.62 144 LYS A CA 1
ATOM 1118 C C . LYS A 1 144 ? 4.206 5.578 8.497 1.00 91.62 144 LYS A C 1
ATOM 1120 O O . LYS A 1 144 ? 4.817 5.777 9.539 1.00 91.62 144 LYS A O 1
ATOM 1125 N N . ARG A 1 145 ? 4.532 6.177 7.347 1.00 90.56 145 ARG A N 1
ATOM 1126 C CA . ARG A 1 145 ? 5.581 7.201 7.214 1.00 90.56 145 ARG A CA 1
ATOM 1127 C C . ARG A 1 145 ? 5.204 8.509 7.914 1.00 90.56 145 ARG A C 1
ATOM 1129 O O . ARG A 1 145 ? 6.084 9.158 8.469 1.00 90.56 145 ARG A O 1
ATOM 1136 N N . LEU A 1 146 ? 3.923 8.876 7.868 1.00 90.75 146 LEU A N 1
ATOM 1137 C CA . LEU A 1 146 ? 3.380 10.110 8.447 1.00 90.75 146 LEU A CA 1
ATOM 1138 C C . LEU A 1 146 ? 2.963 9.974 9.919 1.00 90.75 146 LEU A C 1
ATOM 1140 O O . LEU A 1 146 ? 2.774 10.980 10.596 1.00 90.75 146 LEU A O 1
ATOM 1144 N N . THR A 1 147 ? 2.809 8.751 10.428 1.00 87.62 147 THR A N 1
ATOM 1145 C CA . THR A 1 147 ? 2.468 8.523 11.836 1.00 87.62 147 THR A CA 1
ATOM 1146 C C . THR A 1 147 ? 3.728 8.659 12.699 1.00 87.62 147 THR A C 1
ATOM 1148 O O . THR A 1 147 ? 4.722 7.988 12.408 1.00 87.62 147 THR A O 1
ATOM 1151 N N . PRO A 1 148 ? 3.711 9.478 13.769 1.00 78.81 148 PRO A N 1
ATOM 1152 C CA . PRO A 1 148 ? 4.814 9.562 14.719 1.00 78.81 148 PRO A CA 1
ATOM 1153 C C . PRO A 1 148 ? 5.168 8.180 15.275 1.00 78.81 148 PRO A C 1
ATOM 1155 O O . PRO A 1 148 ? 4.290 7.435 15.707 1.00 78.81 148 PRO A O 1
ATOM 1158 N N . ASP A 1 149 ? 6.456 7.839 15.274 1.00 71.31 149 ASP A N 1
ATOM 1159 C CA . ASP A 1 149 ? 6.958 6.622 15.911 1.00 71.31 149 ASP A CA 1
ATOM 1160 C C . ASP A 1 149 ? 7.363 6.968 17.352 1.00 71.31 149 ASP A C 1
ATOM 1162 O O . ASP A 1 149 ? 8.362 7.672 17.531 1.00 71.31 149 ASP A O 1
ATOM 1166 N N . PRO A 1 150 ? 6.643 6.486 18.386 1.00 59.59 150 PRO A N 1
ATOM 1167 C CA . PRO A 1 150 ? 6.978 6.782 19.778 1.00 59.59 150 PRO A CA 1
ATOM 1168 C C . PRO A 1 150 ? 8.417 6.387 20.125 1.00 59.59 150 PRO A C 1
ATOM 1170 O O . PRO A 1 150 ? 9.050 7.032 20.950 1.00 59.59 150 PRO A O 1
ATOM 1173 N N . ARG A 1 151 ? 8.978 5.370 19.453 1.00 56.12 151 ARG A N 1
ATOM 1174 C CA . ARG A 1 151 ? 10.354 4.902 19.691 1.00 56.12 151 ARG A CA 1
ATOM 1175 C C . ARG A 1 151 ? 11.422 5.839 19.121 1.00 56.12 151 ARG A C 1
ATOM 1177 O O . ARG A 1 151 ? 12.597 5.683 19.440 1.00 56.12 151 ARG A O 1
ATOM 1184 N N . ARG A 1 152 ? 11.043 6.782 18.254 1.00 50.47 152 ARG A N 1
ATOM 1185 C CA . ARG A 1 152 ? 11.944 7.804 17.696 1.00 50.47 152 ARG A CA 1
ATOM 1186 C C . ARG A 1 152 ? 11.923 9.119 18.464 1.00 50.47 152 ARG A C 1
ATOM 1188 O O . ARG A 1 152 ? 1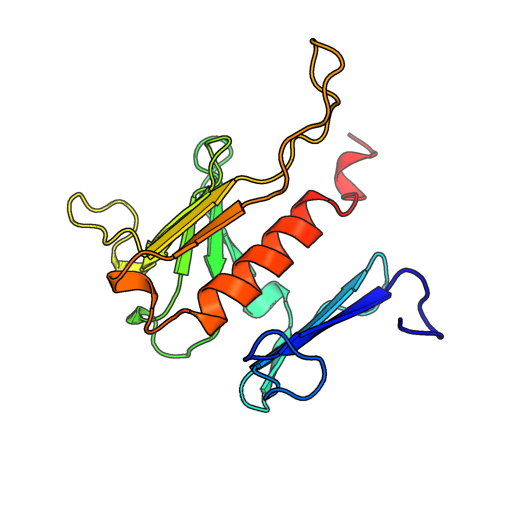2.787 9.942 18.215 1.00 50.47 152 ARG A O 1
ATOM 1195 N N . LEU A 1 153 ? 10.951 9.321 19.352 1.00 44.81 153 LEU A N 1
ATOM 1196 C CA . LEU A 1 153 ? 10.827 10.550 20.141 1.00 44.81 153 LEU A CA 1
ATOM 1197 C C . LEU A 1 153 ? 11.699 10.541 21.411 1.00 44.81 153 LEU A C 1
ATOM 1199 O O . LEU A 1 153 ? 11.844 11.579 22.042 1.00 44.81 153 LEU A O 1
ATOM 1203 N N . PHE A 1 154 ? 12.285 9.392 21.766 1.00 40.56 154 PHE A N 1
ATOM 1204 C CA . PHE A 1 154 ? 13.107 9.199 22.970 1.00 40.56 154 PHE A CA 1
ATOM 1205 C C . PHE A 1 154 ? 14.531 8.690 22.670 1.00 40.56 154 PHE A C 1
ATOM 1207 O O . PHE A 1 154 ? 15.134 8.046 23.523 1.00 40.56 154 PHE A O 1
ATOM 1214 N N . ASN A 1 155 ? 15.051 8.931 21.461 1.00 34.78 155 ASN A N 1
ATOM 1215 C CA . ASN A 1 155 ? 16.450 8.665 21.096 1.00 34.78 155 ASN A CA 1
ATOM 1216 C C . ASN A 1 155 ? 17.126 9.947 20.625 1.00 34.78 155 ASN A C 1
ATOM 1218 O O . ASN A 1 155 ? 16.490 10.648 19.807 1.00 34.78 155 ASN A O 1
#

Solvent-accessible surface area (backbone atoms only — not comparable to full-atom values): 9066 Å² total; per-residue (Å²): 109,37,88,92,41,79,56,27,40,62,48,75,45,51,42,84,93,43,97,82,35,60,77,58,33,33,36,39,49,49,80,58,89,69,77,40,34,36,34,43,90,95,42,77,44,52,38,73,76,28,50,36,82,42,77,52,95,76,52,36,30,38,37,40,46,82,55,90,56,60,79,69,15,36,29,35,40,56,68,49,85,54,28,42,29,23,38,43,79,35,60,93,46,99,82,43,58,66,21,31,41,35,37,66,57,72,95,62,83,45,93,84,72,50,83,71,66,77,62,44,80,49,74,35,82,83,19,58,91,47,42,66,61,50,53,53,51,49,54,51,52,50,51,59,71,72,45,86,54,75,82,63,76,79,109

Mean predicted aligned error: 5.24 Å

Secondary structure (DSSP, 8-state):
--TT-TTEEEEEEESTTSTTSPEEEEEEEESSSSPPEEEETTEEEEHHHHEEEES-SSS-EEEE--SSSGGG-EEEE-SSSSEEEEETTTTTSTT--EEEEEEPPPSS--TTSPPPPPPEEEE-GGGGGGHHHHHHHHHHHHHHHHS--GGGTT-

Radius of gyration: 16.21 Å; Cα contacts (8 Å, |Δi|>4): 259; chains: 1; bounding box: 42×46×40 Å

InterPro domains:
  IPR046528 Domain of unknown function DUF6593 [PF20236] (8-145)

Foldseek 3Di:
DPPVCPQKDKDWDAPDPDPPHHTQWIWIDGPDPDFIWIGGPRDIDTPCVQWDWDDDPQFTWIWGRPDPDLQLIWIWTDNDLKIWIFRPVCPPPPPTDTFKIKRDWDPDQDPVNDDTDHIDIDGDPVNPVVVSSRVVVVVVVNVVVVHDDPVVVPD